Protein AF-A0A842ZZ55-F1 (afdb_monomer_lite)

Structure (mmCIF, N/CA/C/O backbone):
data_AF-A0A842ZZ55-F1
#
_entry.id   AF-A0A842ZZ55-F1
#
loop_
_atom_site.group_PDB
_atom_site.id
_atom_site.type_symbol
_atom_site.label_atom_id
_atom_site.label_alt_id
_atom_site.label_comp_id
_atom_site.label_asym_id
_atom_site.label_entity_id
_atom_site.label_seq_id
_atom_site.pdbx_PDB_ins_code
_atom_site.Cartn_x
_atom_site.Cartn_y
_atom_site.Cartn_z
_atom_site.occupancy
_atom_site.B_iso_or_equiv
_atom_site.auth_seq_id
_atom_site.auth_comp_id
_atom_site.auth_asym_id
_atom_site.auth_atom_id
_atom_site.pdbx_PDB_model_num
ATOM 1 N N . MET A 1 1 ? 34.825 -24.318 -45.855 1.00 43.03 1 MET A N 1
ATOM 2 C CA . MET A 1 1 ? 35.518 -23.842 -44.636 1.00 43.03 1 MET A CA 1
ATOM 3 C C . MET A 1 1 ? 35.097 -22.387 -44.408 1.00 43.03 1 MET A C 1
ATOM 5 O O . MET A 1 1 ? 35.710 -21.495 -44.970 1.00 43.03 1 MET A O 1
ATOM 9 N N . TYR A 1 2 ? 33.996 -22.137 -43.690 1.00 41.69 2 TYR A N 1
ATOM 10 C CA . TYR A 1 2 ? 33.456 -20.780 -43.508 1.00 41.69 2 TYR A CA 1
ATOM 11 C C . TYR A 1 2 ? 33.724 -20.290 -42.079 1.00 41.69 2 TYR A C 1
ATOM 13 O O . TYR A 1 2 ? 33.124 -20.772 -41.124 1.00 41.69 2 TYR A O 1
ATOM 21 N N . LYS A 1 3 ? 34.663 -19.345 -41.942 1.00 57.28 3 LYS A N 1
ATOM 22 C CA . LYS A 1 3 ? 34.957 -18.578 -40.720 1.00 57.28 3 LYS A CA 1
ATOM 23 C C . LYS A 1 3 ? 34.499 -17.130 -40.932 1.00 57.28 3 LYS A C 1
ATOM 25 O O . LYS A 1 3 ? 35.333 -16.251 -41.097 1.00 57.28 3 LYS A O 1
ATOM 30 N N . ILE A 1 4 ? 33.194 -16.874 -40.993 1.00 59.31 4 ILE A N 1
ATOM 31 C CA . ILE A 1 4 ? 32.670 -15.504 -41.143 1.00 59.31 4 ILE A CA 1
ATOM 32 C C . ILE A 1 4 ? 31.459 -15.340 -40.224 1.00 59.31 4 ILE A C 1
ATOM 34 O O . ILE A 1 4 ? 30.325 -15.399 -40.673 1.00 59.31 4 ILE A O 1
ATOM 38 N N . ALA A 1 5 ? 31.716 -15.227 -38.918 1.00 56.53 5 ALA A N 1
ATOM 39 C CA . ALA A 1 5 ? 30.775 -14.686 -37.926 1.00 56.53 5 ALA A CA 1
ATOM 40 C C . ALA A 1 5 ? 31.458 -14.519 -36.549 1.00 56.53 5 ALA A C 1
ATOM 42 O O . ALA A 1 5 ? 30.938 -14.986 -35.540 1.00 56.53 5 ALA A O 1
ATOM 43 N N . LYS A 1 6 ? 32.660 -13.923 -36.483 1.00 57.25 6 LYS A N 1
ATOM 44 C CA . LYS A 1 6 ? 33.330 -13.635 -35.193 1.00 57.25 6 LYS A CA 1
ATOM 45 C C . LYS A 1 6 ? 33.232 -12.176 -34.730 1.00 57.25 6 LYS A C 1
ATOM 47 O O . LYS A 1 6 ? 33.533 -11.923 -33.572 1.00 57.25 6 LYS A O 1
ATOM 52 N N . ASP A 1 7 ? 32.719 -11.271 -35.566 1.00 57.97 7 ASP A N 1
ATOM 53 C CA . ASP A 1 7 ? 32.738 -9.822 -35.293 1.00 57.97 7 ASP A CA 1
ATOM 54 C C . ASP A 1 7 ? 31.351 -9.184 -35.148 1.00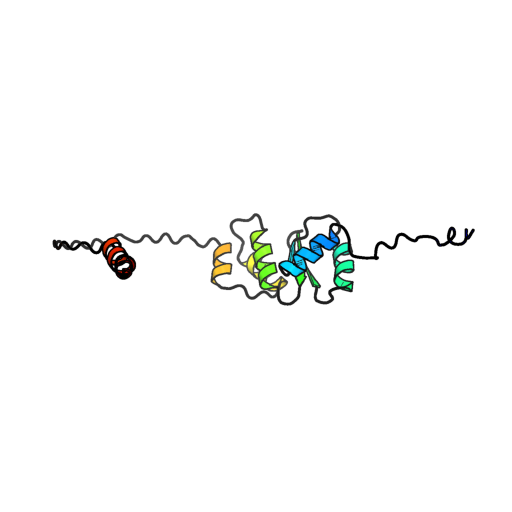 57.97 7 ASP A C 1
ATOM 56 O O . ASP A 1 7 ? 31.187 -7.976 -35.308 1.00 57.97 7 ASP A O 1
ATOM 60 N N . LEU A 1 8 ? 30.323 -9.969 -34.820 1.00 62.00 8 LEU A N 1
ATOM 61 C CA . LEU A 1 8 ? 29.101 -9.369 -34.294 1.00 62.00 8 LEU A CA 1
ATOM 62 C C . LEU A 1 8 ? 29.332 -9.138 -32.800 1.00 62.00 8 LEU A C 1
ATOM 64 O O . LEU A 1 8 ? 29.471 -10.127 -32.075 1.00 62.00 8 LEU A O 1
ATOM 68 N N . PRO A 1 9 ? 29.375 -7.885 -32.302 1.00 62.03 9 PRO A N 1
ATOM 69 C CA . PRO A 1 9 ? 29.354 -7.657 -30.871 1.00 62.03 9 PRO A CA 1
ATOM 70 C C . PRO A 1 9 ? 28.049 -8.261 -30.368 1.00 62.03 9 PRO A C 1
ATOM 72 O O . PRO A 1 9 ? 26.967 -7.709 -30.587 1.00 62.03 9 PRO A O 1
ATOM 75 N N . SER A 1 10 ? 28.143 -9.414 -29.707 1.00 53.81 10 SER A N 1
ATOM 76 C CA . SER A 1 10 ? 27.061 -9.949 -28.904 1.00 53.81 10 SER A CA 1
ATOM 77 C C . SER A 1 10 ? 26.883 -8.974 -27.747 1.00 53.81 10 SER A C 1
ATOM 79 O O . SER A 1 10 ? 27.391 -9.181 -26.645 1.00 53.81 10 SER A O 1
ATOM 81 N N . LYS A 1 11 ? 26.194 -7.854 -28.001 1.00 61.78 11 LYS A N 1
ATOM 82 C CA . LYS A 1 11 ? 25.555 -7.093 -26.936 1.00 61.78 11 LYS A CA 1
ATOM 83 C C . LYS A 1 11 ? 24.799 -8.153 -26.149 1.00 61.78 11 LYS A C 1
ATOM 85 O O . LYS A 1 11 ? 24.048 -8.891 -26.791 1.00 61.78 11 LYS A O 1
ATOM 90 N N . PRO A 1 12 ? 25.020 -8.307 -24.836 1.00 55.16 12 PRO A N 1
ATOM 91 C CA . PRO A 1 12 ? 24.237 -9.246 -24.063 1.00 55.16 12 PRO A CA 1
ATOM 92 C C . PRO A 1 12 ? 22.782 -8.843 -24.270 1.00 55.16 12 PRO A C 1
ATOM 94 O O . PRO A 1 12 ? 22.308 -7.861 -23.707 1.00 55.16 12 PRO A O 1
ATOM 97 N N . CYS A 1 13 ? 22.079 -9.581 -25.124 1.00 51.84 13 CYS A N 1
ATOM 98 C CA . CYS A 1 13 ? 20.658 -9.450 -25.379 1.00 51.84 13 CYS A CA 1
ATOM 99 C C . CYS A 1 13 ? 19.912 -10.077 -24.200 1.00 51.84 13 CYS A C 1
ATOM 101 O O . CYS A 1 13 ? 18.964 -10.841 -24.342 1.00 51.84 13 CYS A O 1
ATOM 103 N N . GLY A 1 14 ? 20.330 -9.720 -22.985 1.00 55.16 14 GLY A N 1
ATOM 104 C CA . GLY A 1 14 ? 19.381 -9.622 -21.914 1.00 55.16 14 GLY A CA 1
ATOM 105 C C . GLY A 1 14 ? 18.430 -8.530 -22.352 1.00 55.16 14 GLY A C 1
ATOM 106 O O . GLY A 1 14 ? 18.832 -7.371 -22.416 1.00 55.16 14 GLY A O 1
ATOM 107 N N . TRP A 1 15 ? 17.199 -8.904 -22.699 1.00 50.59 15 TRP A N 1
ATOM 108 C CA . TRP A 1 15 ? 16.106 -7.951 -22.840 1.00 50.59 15 TRP A CA 1
ATOM 109 C C . TRP A 1 15 ? 16.267 -6.866 -21.767 1.00 50.59 15 TRP A C 1
ATOM 111 O O . TRP A 1 15 ? 16.551 -7.244 -20.617 1.00 50.59 15 TRP A O 1
ATOM 121 N N . PRO A 1 16 ? 16.123 -5.566 -22.095 1.00 58.16 16 PRO A N 1
ATOM 122 C CA . PRO A 1 16 ? 16.095 -4.472 -21.121 1.00 58.16 16 PRO A CA 1
ATOM 123 C C . PRO A 1 16 ? 14.813 -4.565 -20.276 1.00 58.16 16 PRO A C 1
ATOM 125 O O . PRO A 1 16 ? 14.002 -3.651 -20.198 1.00 58.16 16 PRO A O 1
ATOM 128 N N . GLY A 1 17 ? 14.592 -5.739 -19.699 1.00 64.69 17 GLY A N 1
ATOM 129 C CA . GLY A 1 17 ? 13.476 -6.114 -18.877 1.00 64.69 17 GLY A CA 1
ATOM 130 C C . GLY A 1 17 ? 13.767 -5.716 -17.448 1.00 64.69 17 GLY A C 1
ATOM 131 O O . GLY A 1 17 ? 14.911 -5.687 -16.984 1.00 64.69 17 GLY A O 1
ATOM 132 N N . ILE A 1 18 ? 12.692 -5.406 -16.749 1.00 74.19 18 ILE A N 1
ATOM 133 C CA . ILE A 1 18 ? 12.696 -5.140 -15.322 1.00 74.19 18 ILE A CA 1
ATOM 134 C C . ILE A 1 18 ? 13.276 -6.380 -14.622 1.00 74.19 18 ILE A C 1
ATOM 136 O O . ILE A 1 18 ? 12.753 -7.481 -14.769 1.00 74.19 18 ILE A O 1
ATOM 140 N N . ARG A 1 19 ? 14.386 -6.220 -13.893 1.00 79.94 19 ARG A N 1
ATOM 141 C CA . ARG A 1 19 ? 15.081 -7.312 -13.186 1.00 79.94 19 ARG A CA 1
ATOM 142 C C . ARG A 1 19 ? 15.253 -7.000 -11.702 1.00 79.94 19 ARG A C 1
ATOM 144 O O . ARG A 1 19 ? 15.171 -5.846 -11.275 1.00 79.94 19 ARG A O 1
ATOM 151 N N . GLY A 1 20 ? 15.525 -8.048 -10.926 1.00 85.88 20 GLY A N 1
ATOM 152 C CA . GLY A 1 20 ? 15.807 -7.964 -9.494 1.00 85.88 20 GLY A CA 1
ATOM 153 C C . GLY A 1 20 ? 14.618 -7.438 -8.693 1.00 85.88 20 GLY A C 1
ATOM 154 O O . GLY A 1 20 ? 13.465 -7.718 -9.007 1.00 85.88 20 GLY A O 1
ATOM 155 N N . ARG A 1 21 ? 14.886 -6.613 -7.679 1.00 85.50 21 ARG A N 1
ATOM 156 C CA . ARG A 1 21 ? 13.846 -6.133 -6.753 1.00 85.50 21 ARG A CA 1
ATOM 157 C C . ARG A 1 21 ? 12.739 -5.311 -7.409 1.00 85.50 21 ARG A C 1
ATOM 159 O O . ARG A 1 21 ? 11.636 -5.254 -6.881 1.00 85.50 21 ARG A O 1
ATOM 166 N N . THR A 1 22 ? 13.002 -4.639 -8.530 1.00 87.06 22 THR A N 1
ATOM 167 C CA . THR A 1 22 ? 11.938 -3.908 -9.240 1.00 87.06 22 THR A CA 1
ATOM 168 C C . THR A 1 22 ? 10.919 -4.880 -9.836 1.00 87.06 22 THR A C 1
ATOM 170 O O . THR A 1 22 ? 9.731 -4.572 -9.843 1.00 87.06 22 THR A O 1
ATOM 173 N N . LEU A 1 23 ? 11.363 -6.068 -10.264 1.00 88.50 23 LEU A N 1
ATOM 174 C CA . LEU A 1 23 ? 10.479 -7.132 -10.738 1.00 88.50 23 LEU A CA 1
ATOM 175 C C . LEU A 1 23 ? 9.650 -7.709 -9.587 1.00 88.50 23 LEU A C 1
ATOM 177 O O . LEU A 1 23 ? 8.455 -7.900 -9.748 1.00 88.50 23 LEU A O 1
ATOM 181 N N . GLU A 1 24 ? 10.253 -7.911 -8.414 1.00 90.25 24 GLU A N 1
ATOM 182 C CA . GLU A 1 24 ? 9.532 -8.368 -7.215 1.00 90.25 24 GLU A CA 1
ATOM 183 C C . GLU A 1 24 ? 8.441 -7.374 -6.797 1.00 90.25 24 GLU A C 1
ATOM 185 O O . GLU A 1 24 ? 7.313 -7.770 -6.507 1.00 90.25 24 GLU A O 1
ATOM 190 N N . ILE A 1 25 ? 8.754 -6.072 -6.806 1.00 91.88 25 ILE A N 1
ATOM 191 C CA . ILE A 1 25 ? 7.773 -5.012 -6.531 1.00 91.88 25 ILE A CA 1
ATOM 192 C C . ILE A 1 25 ? 6.641 -5.073 -7.545 1.00 91.88 25 ILE A C 1
ATOM 194 O O . ILE A 1 25 ? 5.475 -4.998 -7.169 1.00 91.88 25 ILE A O 1
ATOM 198 N N . LEU A 1 26 ? 6.988 -5.208 -8.823 1.00 91.00 26 LEU A N 1
ATOM 199 C CA . LEU A 1 26 ? 6.003 -5.295 -9.884 1.00 91.00 26 LEU A CA 1
ATOM 200 C C . LEU A 1 26 ? 5.100 -6.520 -9.704 1.00 91.00 26 LEU A C 1
ATOM 202 O O . LEU A 1 26 ? 3.884 -6.397 -9.781 1.00 91.00 26 LEU A O 1
ATOM 206 N N . GLN A 1 27 ? 5.678 -7.680 -9.401 1.00 92.00 27 GLN A N 1
ATOM 207 C CA . GLN A 1 27 ? 4.927 -8.901 -9.145 1.00 92.00 27 GLN A CA 1
ATOM 208 C C . GLN A 1 27 ? 3.969 -8.728 -7.963 1.00 92.00 27 GLN A C 1
ATOM 210 O O . GLN A 1 27 ? 2.809 -9.121 -8.059 1.00 92.00 27 GLN A O 1
ATOM 215 N N . GLN A 1 28 ? 4.409 -8.098 -6.870 1.00 93.50 28 GLN A N 1
ATOM 216 C CA . GLN A 1 28 ? 3.535 -7.814 -5.730 1.00 93.50 28 GLN A CA 1
ATOM 217 C C . GLN A 1 28 ? 2.423 -6.822 -6.081 1.00 93.50 28 GLN A C 1
ATOM 219 O O . GLN A 1 28 ? 1.279 -7.065 -5.705 1.00 93.50 28 GLN A O 1
ATOM 224 N N . LEU A 1 29 ? 2.724 -5.766 -6.845 1.00 94.00 29 LEU A N 1
ATOM 225 C CA . LEU A 1 29 ? 1.724 -4.805 -7.316 1.00 94.00 29 LEU A CA 1
ATOM 226 C C . LEU A 1 29 ? 0.661 -5.468 -8.192 1.00 94.00 29 LEU A C 1
ATOM 228 O O . LEU A 1 29 ? -0.517 -5.215 -7.993 1.00 94.00 29 LEU A O 1
ATOM 232 N N . VAL A 1 30 ? 1.055 -6.347 -9.114 1.00 92.69 30 VAL A N 1
ATOM 233 C CA . VAL A 1 30 ? 0.107 -7.071 -9.977 1.00 92.69 30 VAL A CA 1
ATOM 234 C C . VAL A 1 30 ? -0.707 -8.096 -9.182 1.00 92.69 30 VAL A C 1
ATOM 236 O O . VAL A 1 30 ? -1.878 -8.305 -9.468 1.00 92.69 30 VAL A O 1
ATOM 239 N N . THR A 1 31 ? -0.104 -8.731 -8.174 1.00 94.75 31 THR A N 1
ATOM 240 C CA . THR A 1 31 ? -0.767 -9.796 -7.402 1.00 94.75 31 THR A CA 1
ATOM 241 C C . THR A 1 31 ? -1.723 -9.246 -6.344 1.00 94.75 31 THR A C 1
ATOM 243 O O . THR A 1 31 ? -2.752 -9.854 -6.074 1.00 94.75 31 THR A O 1
ATOM 246 N N . ARG A 1 32 ? -1.360 -8.140 -5.684 1.00 95.44 32 ARG A N 1
ATOM 247 C CA . ARG A 1 32 ? -2.078 -7.603 -4.514 1.00 95.44 32 ARG A CA 1
ATOM 248 C C . ARG A 1 32 ? -2.663 -6.212 -4.732 1.00 95.44 32 ARG A C 1
ATOM 250 O O . ARG A 1 32 ? -3.361 -5.727 -3.857 1.00 95.44 32 ARG A O 1
ATOM 257 N N . GLY A 1 33 ? -2.297 -5.529 -5.813 1.00 94.94 33 GLY A N 1
ATOM 258 C CA . GLY A 1 33 ? -2.681 -4.140 -6.065 1.00 94.94 33 GLY A CA 1
ATOM 259 C C . GLY A 1 33 ? -1.826 -3.091 -5.345 1.00 94.94 33 GLY A C 1
ATOM 260 O O . GLY A 1 33 ? -1.862 -1.920 -5.716 1.00 94.94 33 GLY A O 1
ATOM 261 N N . TYR A 1 34 ? -1.008 -3.477 -4.356 1.00 96.06 34 TYR A N 1
ATOM 262 C CA . TYR A 1 34 ? -0.198 -2.545 -3.563 1.00 96.06 34 TYR A CA 1
ATOM 263 C C . TYR A 1 34 ? 1.176 -3.109 -3.157 1.00 96.06 34 TYR A C 1
ATOM 265 O O . TYR A 1 34 ? 1.416 -4.316 -3.137 1.00 96.06 34 TYR A O 1
ATOM 273 N N . TYR A 1 35 ? 2.092 -2.209 -2.791 1.00 95.44 35 TYR A N 1
ATOM 274 C CA . TYR A 1 35 ? 3.423 -2.514 -2.273 1.00 95.44 35 TYR A CA 1
ATOM 275 C C . TYR A 1 35 ? 3.855 -1.505 -1.202 1.00 95.44 35 TYR A C 1
ATOM 277 O O . TYR A 1 35 ? 3.909 -0.297 -1.449 1.00 95.44 35 TYR A O 1
ATOM 285 N N . ILE A 1 36 ? 4.226 -1.998 -0.017 1.00 94.38 36 ILE A N 1
ATOM 286 C CA . ILE A 1 36 ? 4.767 -1.172 1.070 1.00 94.38 36 ILE A CA 1
ATOM 287 C C . ILE A 1 36 ? 6.294 -1.138 0.948 1.00 94.38 36 ILE A C 1
ATOM 289 O O . ILE A 1 36 ? 6.981 -2.138 1.150 1.00 94.38 36 ILE A O 1
ATOM 293 N N . CYS A 1 37 ? 6.842 0.033 0.634 1.00 91.19 37 CYS A N 1
ATOM 294 C CA . CYS A 1 37 ? 8.272 0.215 0.428 1.00 91.19 37 CYS A CA 1
ATOM 295 C C . CYS A 1 37 ? 9.037 0.155 1.758 1.00 91.19 37 CYS A C 1
ATOM 297 O O . CYS A 1 37 ? 8.883 1.031 2.609 1.00 91.19 37 CYS A O 1
ATOM 299 N N . SER A 1 38 ? 9.922 -0.836 1.886 1.00 83.69 38 SER A N 1
ATOM 300 C CA . SER A 1 38 ? 10.834 -0.994 3.032 1.00 83.69 38 SER A CA 1
ATOM 301 C C . SER A 1 38 ? 12.292 -0.607 2.729 1.00 83.69 38 SER A C 1
ATOM 303 O O . SER A 1 38 ? 13.161 -0.792 3.576 1.00 83.69 38 SER A O 1
ATOM 305 N N . HIS A 1 39 ? 12.594 -0.124 1.521 1.00 73.56 39 HIS A N 1
ATOM 306 C CA . HIS A 1 39 ? 13.968 0.012 1.027 1.00 73.56 39 HIS A CA 1
ATOM 307 C C . HIS A 1 39 ? 14.402 1.454 0.768 1.00 73.56 39 HIS A C 1
ATOM 309 O O . HIS A 1 39 ? 13.579 2.348 0.562 1.00 73.56 39 HIS A O 1
ATOM 315 N N . GLU A 1 40 ? 15.720 1.625 0.701 1.00 69.31 40 GLU A N 1
ATOM 316 C CA . GLU A 1 40 ? 16.395 2.839 0.257 1.00 69.31 40 GLU A CA 1
ATOM 317 C C . GLU A 1 40 ? 16.079 3.096 -1.233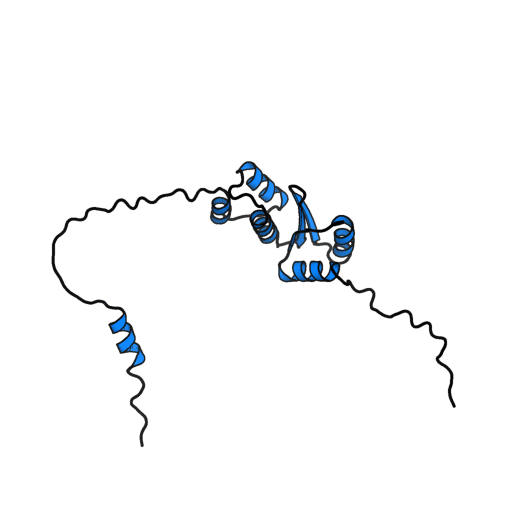 1.00 69.31 40 GLU A C 1
ATOM 319 O O . GLU A 1 40 ? 16.083 2.183 -2.061 1.00 69.31 40 GLU A O 1
ATOM 324 N N . ASP A 1 41 ? 15.731 4.343 -1.558 1.00 83.94 41 ASP A N 1
ATOM 325 C CA . ASP A 1 41 ? 15.332 4.858 -2.882 1.00 83.94 41 ASP A CA 1
ATOM 326 C C . ASP A 1 41 ? 13.954 4.459 -3.472 1.00 83.94 41 ASP A C 1
ATOM 328 O O . ASP A 1 41 ? 13.850 4.082 -4.648 1.00 83.94 41 ASP A O 1
ATOM 332 N N . PRO A 1 42 ? 12.833 4.695 -2.758 1.00 87.62 42 PRO A N 1
ATOM 333 C CA . PRO A 1 42 ? 11.488 4.506 -3.315 1.00 87.62 42 PRO A CA 1
ATOM 334 C C . PRO A 1 42 ? 11.207 5.415 -4.526 1.00 87.62 42 PRO A C 1
ATOM 336 O O . PRO A 1 42 ? 10.444 5.056 -5.420 1.00 87.62 42 PRO A O 1
ATOM 339 N N . LYS A 1 43 ? 11.835 6.599 -4.596 1.00 89.31 43 LYS A N 1
ATOM 340 C CA . LYS A 1 43 ? 11.593 7.572 -5.674 1.00 89.31 43 LYS A CA 1
ATOM 341 C C . LYS A 1 43 ? 12.033 7.048 -7.042 1.00 89.31 43 LYS A C 1
ATOM 343 O O . LYS A 1 43 ? 11.250 7.117 -7.984 1.00 89.31 43 LYS A O 1
ATOM 348 N N . LYS A 1 44 ? 13.261 6.524 -7.149 1.00 89.06 44 LYS A N 1
ATOM 349 C CA . LYS A 1 44 ? 13.822 6.040 -8.424 1.00 89.06 44 LYS A CA 1
ATOM 350 C C . LYS A 1 44 ? 12.992 4.881 -8.978 1.00 89.06 44 LYS A C 1
ATOM 352 O O . LYS A 1 44 ? 12.629 4.895 -10.150 1.00 89.06 44 LYS A O 1
ATOM 357 N N . ARG A 1 45 ? 12.629 3.927 -8.113 1.00 87.44 45 ARG A N 1
ATOM 358 C CA . ARG A 1 45 ? 11.802 2.770 -8.492 1.00 87.44 45 ARG A CA 1
ATOM 359 C C . ARG A 1 45 ? 10.400 3.179 -8.911 1.00 87.44 45 ARG A C 1
ATOM 361 O O . ARG A 1 45 ? 9.915 2.699 -9.927 1.00 87.44 45 ARG A O 1
ATOM 368 N N . PHE A 1 46 ? 9.788 4.112 -8.185 1.00 91.31 46 PHE A N 1
ATOM 369 C CA . PHE A 1 46 ? 8.488 4.647 -8.568 1.00 91.31 46 PHE A CA 1
ATOM 370 C C . PHE A 1 46 ? 8.514 5.248 -9.976 1.00 91.31 46 PHE A C 1
ATOM 372 O O . PHE A 1 46 ? 7.661 4.908 -10.780 1.00 91.31 46 PHE A O 1
ATOM 379 N N . PHE A 1 47 ? 9.508 6.076 -10.316 1.00 90.44 47 PHE A N 1
ATOM 380 C CA . PHE A 1 47 ? 9.599 6.650 -11.664 1.00 90.44 47 PHE A CA 1
ATOM 381 C C . PHE A 1 47 ? 9.803 5.594 -12.754 1.00 90.44 47 PHE A C 1
ATOM 383 O O . PHE A 1 47 ? 9.241 5.731 -13.836 1.00 90.44 47 PHE A O 1
ATOM 390 N N . GLN A 1 48 ? 10.574 4.538 -12.484 1.00 88.81 48 GLN A N 1
ATOM 391 C CA . GLN A 1 48 ? 10.720 3.421 -13.422 1.00 88.81 48 GLN A CA 1
ATOM 392 C C . GLN A 1 48 ? 9.391 2.691 -13.639 1.00 88.81 48 GLN A C 1
ATOM 394 O O . GLN A 1 48 ? 9.004 2.456 -14.780 1.00 88.81 48 GLN A O 1
ATOM 399 N N . LEU A 1 49 ? 8.669 2.385 -12.558 1.00 89.62 49 LEU A N 1
ATOM 400 C CA . LEU A 1 49 ? 7.383 1.693 -12.629 1.00 89.62 49 LEU A CA 1
ATOM 401 C C . LEU A 1 49 ? 6.294 2.572 -13.255 1.00 89.62 49 LEU A C 1
ATOM 403 O O . LEU A 1 49 ? 5.536 2.089 -14.087 1.00 89.62 49 LEU A O 1
ATOM 407 N N . LYS A 1 50 ? 6.268 3.874 -12.950 1.00 92.44 50 LYS A N 1
ATOM 408 C CA . LYS A 1 50 ? 5.295 4.841 -13.481 1.00 92.44 50 LYS A CA 1
ATOM 409 C C . LYS A 1 50 ? 5.363 4.981 -15.003 1.00 92.44 50 LYS A C 1
ATOM 411 O O . LYS A 1 50 ? 4.340 5.238 -15.623 1.00 92.44 50 LYS A O 1
ATOM 416 N N . LYS A 1 51 ? 6.541 4.773 -15.613 1.00 89.31 51 LYS A N 1
ATOM 417 C CA . LYS A 1 51 ? 6.686 4.730 -17.081 1.00 89.31 51 LYS A CA 1
ATOM 418 C C . LYS A 1 51 ? 5.896 3.585 -17.716 1.00 89.31 51 LYS A C 1
ATOM 420 O O . LYS A 1 51 ? 5.431 3.735 -18.835 1.00 89.31 51 LYS A O 1
ATOM 425 N N . SER A 1 52 ? 5.789 2.453 -17.017 1.00 86.69 52 SER A N 1
ATOM 426 C CA . SER A 1 52 ? 5.071 1.267 -17.503 1.00 86.69 52 SER A CA 1
ATOM 427 C C . SER A 1 52 ? 3.614 1.243 -17.028 1.00 86.69 52 SER A C 1
ATOM 429 O O . SER A 1 52 ? 2.746 0.760 -17.741 1.00 86.69 52 SER A O 1
ATOM 431 N N . PHE A 1 53 ? 3.344 1.793 -15.841 1.00 89.56 53 PHE A N 1
ATOM 432 C CA . PHE A 1 53 ? 2.036 1.800 -15.187 1.00 89.56 53 PHE A CA 1
ATOM 433 C C . PHE A 1 53 ? 1.654 3.234 -14.802 1.00 89.56 53 PHE A C 1
ATOM 435 O O . PHE A 1 53 ? 1.932 3.673 -13.681 1.00 89.56 53 PHE A O 1
ATOM 442 N N . PRO A 1 54 ? 1.024 3.998 -15.712 1.00 90.44 54 PRO A N 1
ATOM 443 C CA . PRO A 1 54 ? 0.601 5.366 -15.427 1.00 90.44 54 PRO A CA 1
ATOM 444 C C . PRO A 1 54 ? -0.490 5.435 -14.349 1.00 90.44 54 PRO A C 1
ATOM 446 O O . PRO A 1 54 ? -0.629 6.475 -13.717 1.00 90.44 54 PRO A O 1
ATOM 449 N N . THR A 1 55 ? -1.179 4.333 -14.056 1.00 94.69 55 THR A N 1
ATOM 450 C CA . THR A 1 55 ? -2.164 4.196 -12.967 1.00 94.69 55 THR A CA 1
ATOM 451 C C . THR A 1 55 ? -1.528 3.958 -11.593 1.00 94.69 55 THR A C 1
ATOM 453 O O . THR A 1 55 ? -2.225 3.798 -10.598 1.00 94.69 55 THR A O 1
ATOM 456 N N . LEU A 1 56 ? -0.191 3.927 -11.502 1.00 95.56 56 LEU A N 1
ATOM 457 C CA . LEU A 1 56 ? 0.506 3.730 -10.234 1.00 95.56 56 LEU A CA 1
ATOM 458 C C . LEU A 1 56 ? 0.532 5.020 -9.407 1.00 95.56 56 LEU A C 1
ATOM 460 O O . LEU A 1 56 ? 1.130 6.027 -9.809 1.00 95.56 56 LEU A O 1
ATOM 464 N N . TYR A 1 57 ? -0.029 4.974 -8.210 1.00 95.44 57 TYR A N 1
ATOM 465 C CA . TYR A 1 57 ? 0.007 6.055 -7.237 1.00 95.44 57 TYR A CA 1
ATOM 466 C C . TYR A 1 57 ? 1.100 5.833 -6.197 1.00 95.44 57 TYR A C 1
ATOM 468 O O . TYR A 1 57 ? 1.570 4.719 -5.957 1.00 95.44 57 TYR A O 1
ATOM 476 N N . ARG A 1 58 ? 1.544 6.935 -5.587 1.00 94.88 58 ARG A N 1
ATOM 477 C CA . ARG A 1 58 ? 2.511 6.919 -4.490 1.00 94.88 58 ARG A CA 1
ATOM 478 C C . ARG A 1 58 ? 2.028 7.800 -3.361 1.00 94.88 58 ARG A C 1
ATOM 480 O O . ARG A 1 58 ? 1.900 9.009 -3.531 1.00 94.88 58 ARG A O 1
ATOM 487 N N . VAL A 1 59 ? 1.948 7.207 -2.182 1.00 94.62 59 VAL A N 1
ATOM 488 C CA . VAL A 1 59 ? 1.604 7.886 -0.938 1.00 94.62 59 VAL A CA 1
ATOM 489 C C . VAL A 1 59 ? 2.746 7.733 0.063 1.00 94.62 59 VAL A C 1
ATOM 491 O O . VAL A 1 59 ? 3.400 6.692 0.130 1.00 94.62 59 VAL A O 1
ATOM 494 N N . LYS A 1 60 ? 3.020 8.786 0.840 1.00 93.12 60 LYS A N 1
ATOM 495 C CA . LYS A 1 60 ? 4.026 8.771 1.910 1.00 93.12 60 LYS A CA 1
ATOM 496 C C . LYS A 1 60 ? 3.374 9.169 3.229 1.00 93.12 60 LYS A C 1
ATOM 498 O O . LYS A 1 60 ? 2.953 10.310 3.375 1.00 93.12 60 LYS A O 1
ATOM 503 N N . ILE A 1 61 ? 3.359 8.255 4.197 1.00 91.31 61 ILE A N 1
ATOM 504 C CA . ILE A 1 61 ? 2.778 8.466 5.530 1.00 91.31 61 ILE A CA 1
ATOM 505 C C . ILE A 1 61 ? 3.763 7.948 6.580 1.00 91.31 61 ILE A C 1
ATOM 507 O O . ILE A 1 61 ? 4.265 6.832 6.470 1.00 91.31 61 ILE A O 1
ATOM 511 N N . ASN A 1 62 ? 4.057 8.752 7.608 1.00 82.06 62 ASN A N 1
ATOM 512 C CA . ASN A 1 62 ? 4.871 8.356 8.769 1.00 82.06 62 ASN A CA 1
ATOM 513 C C . ASN A 1 62 ? 6.173 7.616 8.398 1.00 82.06 62 ASN A C 1
ATOM 515 O O . ASN A 1 62 ? 6.477 6.550 8.927 1.00 82.06 62 ASN A O 1
ATOM 519 N N . ARG A 1 63 ? 6.938 8.194 7.459 1.00 87.31 63 ARG A N 1
ATOM 520 C CA . ARG A 1 63 ? 8.205 7.671 6.889 1.00 87.31 63 ARG A CA 1
ATOM 521 C C . ARG A 1 63 ? 8.086 6.425 6.007 1.00 87.31 63 ARG A C 1
ATOM 523 O O . ARG A 1 63 ? 9.051 6.106 5.319 1.00 87.31 63 ARG A O 1
ATOM 530 N N . LYS A 1 64 ? 6.929 5.774 5.945 1.00 91.19 64 LYS A N 1
ATOM 531 C CA . LYS A 1 64 ? 6.670 4.680 5.010 1.00 91.19 64 LYS A CA 1
ATOM 532 C C . LYS A 1 64 ? 6.149 5.237 3.690 1.00 91.19 64 LYS A C 1
ATOM 534 O O . LYS A 1 64 ? 5.441 6.244 3.656 1.00 91.19 64 LYS A O 1
ATOM 539 N N . THR A 1 65 ? 6.540 4.597 2.597 1.00 94.38 65 THR A N 1
ATOM 540 C CA . THR A 1 65 ? 6.028 4.913 1.260 1.00 94.38 65 THR A CA 1
ATOM 541 C C . THR A 1 65 ? 5.249 3.711 0.766 1.00 94.38 65 THR A C 1
ATOM 543 O O . THR A 1 65 ? 5.715 2.587 0.923 1.00 94.38 65 THR A O 1
ATOM 546 N N . ILE A 1 66 ? 4.083 3.939 0.182 1.00 95.31 66 ILE A N 1
ATOM 547 C CA . ILE A 1 66 ? 3.264 2.894 -0.422 1.00 95.31 66 ILE A CA 1
ATOM 548 C C . ILE A 1 66 ? 3.057 3.234 -1.882 1.00 95.31 66 ILE A C 1
ATOM 550 O O . ILE A 1 66 ? 2.826 4.395 -2.232 1.00 95.31 66 ILE A O 1
ATOM 554 N N . PHE A 1 67 ? 3.160 2.208 -2.714 1.00 95.75 67 PHE A N 1
ATOM 555 C CA . PHE A 1 67 ? 2.712 2.238 -4.093 1.00 95.75 67 PHE A CA 1
ATOM 556 C C . PHE A 1 67 ? 1.443 1.409 -4.204 1.00 95.75 67 PHE A C 1
ATOM 558 O O . PHE A 1 67 ? 1.370 0.340 -3.604 1.00 95.75 67 PHE A O 1
ATOM 565 N N . TYR A 1 68 ? 0.466 1.888 -4.954 1.00 96.69 68 TYR A N 1
ATOM 566 C CA . TYR A 1 68 ? -0.754 1.139 -5.235 1.00 96.69 68 TYR A CA 1
ATOM 567 C C . TYR A 1 68 ? -1.259 1.478 -6.631 1.00 96.69 68 TYR A C 1
ATOM 569 O O . TYR A 1 68 ? -0.911 2.525 -7.184 1.00 96.69 68 TYR A O 1
ATOM 577 N N . LEU A 1 69 ? -2.007 0.555 -7.218 1.00 96.00 69 LEU A N 1
ATOM 578 C CA . LEU A 1 69 ? -2.689 0.746 -8.490 1.00 96.00 69 LEU A CA 1
ATOM 579 C C . LEU A 1 69 ? -4.074 1.350 -8.248 1.00 96.00 69 LEU A C 1
ATOM 581 O O . LEU A 1 69 ? -4.675 1.128 -7.200 1.00 96.00 69 LEU A O 1
ATOM 585 N N . GLU A 1 70 ? -4.559 2.109 -9.224 1.00 95.06 70 GLU A N 1
ATOM 586 C CA . GLU A 1 70 ? -5.941 2.599 -9.257 1.00 95.06 70 GLU A CA 1
ATOM 587 C C . GLU A 1 70 ? -6.944 1.453 -9.042 1.00 95.06 70 GLU A C 1
ATOM 589 O O . GLU A 1 70 ? -6.800 0.386 -9.646 1.00 95.06 70 GLU A O 1
ATOM 594 N N . GLY A 1 71 ? -7.932 1.660 -8.169 1.00 94.81 71 GLY A N 1
ATOM 595 C CA . GLY A 1 71 ? -8.929 0.654 -7.787 1.00 94.81 71 GLY A CA 1
ATOM 596 C C . GLY A 1 71 ? -8.524 -0.246 -6.613 1.00 94.81 71 GLY A C 1
ATOM 597 O O . GLY A 1 71 ? -9.327 -1.069 -6.180 1.00 94.81 71 GLY A O 1
ATOM 598 N N . HIS A 1 72 ? -7.300 -0.103 -6.091 1.00 95.88 72 HIS A N 1
ATOM 599 C CA . HIS A 1 72 ? -6.804 -0.825 -4.910 1.00 95.88 72 HIS A CA 1
ATOM 600 C C . HIS A 1 72 ? -6.522 0.105 -3.719 1.00 95.88 72 HIS A C 1
ATOM 602 O O . HIS A 1 72 ? -5.635 -0.153 -2.898 1.00 95.88 72 HIS A O 1
ATOM 608 N N . GLU A 1 73 ? -7.261 1.209 -3.616 1.00 95.31 73 GLU A N 1
ATOM 609 C CA . GLU A 1 73 ? -7.131 2.198 -2.544 1.00 95.31 73 GLU A CA 1
ATOM 610 C C . GLU A 1 73 ? -7.432 1.581 -1.171 1.00 95.31 73 GLU A C 1
ATOM 612 O O . GLU A 1 73 ? -6.664 1.759 -0.220 1.00 95.31 73 GLU A O 1
ATOM 617 N N . ASP A 1 74 ? -8.520 0.813 -1.086 1.00 94.56 74 ASP A N 1
ATOM 618 C CA . ASP A 1 74 ? -8.995 0.184 0.150 1.00 94.56 74 ASP A CA 1
ATOM 619 C C . ASP A 1 74 ? -8.016 -0.888 0.651 1.00 94.56 74 ASP A C 1
ATOM 621 O O . ASP A 1 74 ? -7.632 -0.888 1.827 1.00 94.56 74 ASP A O 1
ATOM 625 N N . ASP A 1 75 ? -7.532 -1.743 -0.257 1.00 95.19 75 ASP A N 1
ATOM 626 C CA . ASP A 1 75 ? -6.535 -2.778 0.035 1.00 95.19 75 ASP A CA 1
ATOM 627 C C . ASP A 1 75 ? -5.225 -2.156 0.536 1.00 95.19 75 ASP A C 1
ATOM 629 O O . ASP A 1 75 ? -4.651 -2.589 1.542 1.00 95.19 75 ASP A O 1
ATOM 633 N N . ALA A 1 76 ? -4.766 -1.095 -0.136 1.00 95.69 76 ALA A N 1
ATOM 634 C CA . ALA A 1 76 ? -3.555 -0.377 0.233 1.00 95.69 76 ALA A CA 1
ATOM 635 C C . ALA A 1 76 ? -3.687 0.296 1.607 1.00 95.69 76 ALA A C 1
ATOM 637 O O . ALA A 1 76 ? -2.758 0.219 2.421 1.00 95.69 76 ALA A O 1
ATOM 638 N N . ALA A 1 77 ? -4.833 0.921 1.892 1.00 94.81 77 ALA A N 1
ATOM 639 C CA . ALA A 1 77 ? -5.114 1.548 3.178 1.00 94.81 77 ALA A CA 1
ATOM 640 C C . ALA A 1 77 ? -5.180 0.511 4.311 1.00 94.81 77 ALA A C 1
ATOM 642 O O . ALA A 1 77 ? -4.543 0.694 5.354 1.00 94.81 77 ALA A O 1
ATOM 643 N N . SER A 1 78 ? -5.887 -0.600 4.100 1.00 93.12 78 SER A N 1
ATOM 644 C CA . SER A 1 78 ? -6.016 -1.690 5.074 1.00 93.12 78 SER A CA 1
ATOM 645 C C . SER A 1 78 ? -4.660 -2.330 5.385 1.00 93.12 78 SER A C 1
ATOM 647 O O . SER A 1 78 ? -4.259 -2.448 6.549 1.00 93.12 78 SER A O 1
ATOM 649 N N . ALA A 1 79 ? -3.876 -2.637 4.350 1.00 93.44 79 ALA A N 1
ATOM 650 C CA . ALA A 1 79 ? -2.534 -3.175 4.516 1.00 93.44 79 ALA A CA 1
ATOM 651 C C . ALA A 1 79 ? -1.581 -2.183 5.190 1.00 93.44 79 ALA A C 1
ATOM 653 O O . ALA A 1 79 ? -0.731 -2.583 5.994 1.00 93.44 79 ALA A O 1
ATOM 654 N N . PHE A 1 80 ? -1.720 -0.885 4.902 1.00 93.44 80 PHE A N 1
ATOM 655 C CA . PHE A 1 80 ? -0.949 0.136 5.593 1.00 93.44 80 PHE A CA 1
ATOM 656 C C . PHE A 1 80 ? -1.253 0.136 7.084 1.00 93.44 80 PHE A C 1
ATOM 658 O O . PHE A 1 80 ? -0.311 0.048 7.872 1.00 93.44 80 PHE A O 1
ATOM 665 N N . LEU A 1 81 ? -2.536 0.186 7.455 1.00 91.75 81 LEU A N 1
ATOM 666 C CA . LEU A 1 81 ? -2.996 0.169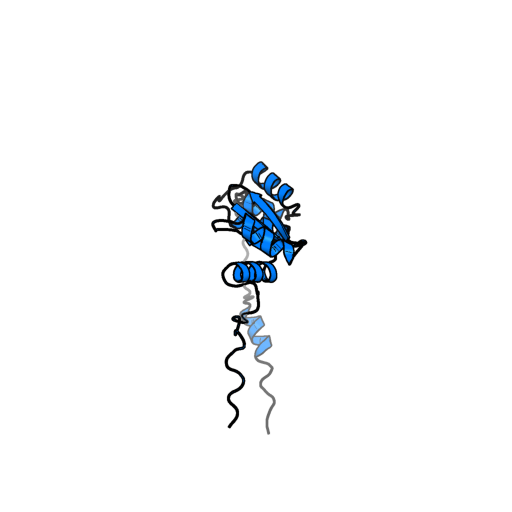 8.843 1.00 91.75 81 LEU A CA 1
ATOM 667 C C . LEU A 1 81 ? -2.497 -1.080 9.575 1.00 91.75 81 LEU A C 1
ATOM 669 O O . LEU A 1 81 ? -1.955 -0.957 10.672 1.00 91.75 81 LEU A O 1
ATOM 673 N N . GLY A 1 82 ? -2.569 -2.255 8.940 1.00 89.81 82 GLY A N 1
ATOM 674 C CA . GLY A 1 82 ? -2.023 -3.504 9.481 1.00 89.81 82 GLY A CA 1
ATOM 675 C C . GLY A 1 82 ? -0.499 -3.495 9.653 1.00 89.81 82 GLY A C 1
ATOM 676 O O . GLY A 1 82 ? 0.029 -4.144 10.552 1.00 89.81 82 GLY A O 1
ATOM 677 N N . SER A 1 83 ? 0.227 -2.725 8.837 1.00 91.00 83 SER A N 1
ATOM 678 C CA . SER A 1 83 ? 1.682 -2.568 8.962 1.00 91.00 83 SER A CA 1
ATOM 679 C C . SER A 1 83 ? 2.111 -1.587 10.060 1.00 91.00 83 SER A C 1
ATOM 681 O O . SER A 1 83 ? 3.308 -1.463 10.346 1.00 91.00 83 SER A O 1
ATOM 683 N N . ILE A 1 84 ? 1.188 -0.802 10.623 1.00 88.81 84 ILE A N 1
ATOM 684 C CA . ILE A 1 84 ? 1.500 0.133 11.703 1.00 88.81 84 ILE A CA 1
ATOM 685 C C . ILE A 1 84 ? 1.633 -0.685 12.990 1.00 88.81 84 ILE A C 1
ATOM 687 O O . ILE A 1 84 ? 0.678 -1.294 13.450 1.00 88.81 84 ILE A O 1
ATOM 691 N N . ASN A 1 85 ? 2.800 -0.633 13.638 1.00 81.06 85 ASN A N 1
ATOM 692 C CA . ASN A 1 85 ? 3.064 -1.345 14.901 1.00 81.06 85 ASN A CA 1
ATOM 693 C C . ASN A 1 85 ? 2.266 -0.797 16.112 1.00 81.06 85 ASN A C 1
ATOM 695 O O . ASN A 1 85 ? 2.617 -1.058 17.261 1.00 81.06 85 ASN A O 1
ATOM 699 N N . LYS A 1 86 ? 1.218 0.007 15.890 1.00 82.25 86 LYS A N 1
ATOM 700 C CA . LYS A 1 86 ? 0.371 0.580 16.938 1.00 82.25 86 LYS A CA 1
ATOM 701 C C . LYS A 1 86 ? -0.870 -0.289 17.102 1.00 82.25 86 LYS A C 1
ATOM 703 O O . LYS A 1 86 ? -1.644 -0.450 16.168 1.00 82.25 86 LYS A O 1
ATOM 708 N N . LYS A 1 87 ? -1.098 -0.775 18.324 1.00 77.75 87 LYS A N 1
ATOM 709 C CA . LYS A 1 87 ? -2.301 -1.550 18.676 1.00 77.75 87 LYS A CA 1
ATOM 710 C C . LYS A 1 87 ? -3.591 -0.720 18.624 1.00 77.75 87 LYS A C 1
ATOM 712 O O . LYS A 1 87 ? -4.662 -1.274 18.413 1.00 77.75 87 LYS A O 1
ATOM 717 N N . ILE A 1 88 ? -3.492 0.587 18.874 1.00 80.50 88 ILE A N 1
ATOM 718 C CA . ILE A 1 88 ? -4.617 1.528 18.869 1.00 80.50 88 ILE A CA 1
ATOM 719 C C . ILE A 1 88 ? -4.171 2.761 18.086 1.00 80.50 88 ILE A C 1
ATOM 721 O O . ILE A 1 88 ? -3.142 3.359 18.410 1.00 80.50 88 ILE A O 1
ATOM 725 N N . ILE A 1 89 ? -4.936 3.120 17.058 1.00 86.88 89 ILE A N 1
ATOM 726 C CA . ILE A 1 89 ? -4.703 4.303 16.224 1.00 86.88 89 ILE A CA 1
ATOM 727 C C . ILE A 1 89 ? -5.689 5.393 16.656 1.00 86.88 89 ILE A C 1
ATOM 729 O O . ILE A 1 89 ? -6.848 5.110 16.965 1.00 86.88 89 ILE A O 1
ATOM 733 N N . SER A 1 90 ? -5.238 6.649 16.709 1.00 89.81 90 SER A N 1
ATOM 734 C CA . SER A 1 90 ? -6.132 7.771 17.016 1.00 89.81 90 SER A CA 1
ATOM 735 C C . SER A 1 90 ? -7.146 7.980 15.890 1.00 89.81 90 SER A C 1
ATOM 737 O O . SER A 1 90 ? -6.819 7.821 14.717 1.00 89.81 90 SER A O 1
ATOM 739 N N . TYR A 1 91 ? -8.362 8.425 16.216 1.00 90.12 91 TYR A N 1
ATOM 740 C CA . TYR A 1 91 ? -9.384 8.717 15.204 1.00 90.12 91 TYR A CA 1
ATOM 741 C C . TYR A 1 91 ? -8.902 9.734 14.157 1.00 90.12 91 TYR A C 1
ATOM 743 O O . TYR A 1 91 ? -9.191 9.585 12.975 1.00 90.12 91 TYR A O 1
ATOM 751 N N . LYS A 1 92 ? -8.107 10.730 14.579 1.00 91.50 92 LYS A N 1
ATOM 752 C CA . LYS A 1 92 ? -7.514 11.727 13.673 1.00 91.50 92 LYS A CA 1
ATOM 753 C C . LYS A 1 92 ? -6.491 11.110 12.717 1.00 91.50 92 LYS A C 1
ATOM 755 O O . LYS A 1 92 ? -6.461 11.468 11.548 1.00 91.50 92 LYS A O 1
ATOM 760 N N . GLU A 1 93 ? -5.668 10.182 13.211 1.00 90.00 93 GLU A N 1
ATOM 761 C CA . GLU A 1 93 ? -4.697 9.464 12.376 1.00 90.00 93 GLU A CA 1
ATOM 762 C C . GLU A 1 93 ? -5.417 8.560 11.372 1.00 90.00 93 GLU A C 1
ATOM 764 O O . GLU A 1 93 ? -5.049 8.533 10.203 1.00 90.00 93 GLU A O 1
ATOM 769 N N . LEU A 1 94 ? -6.469 7.862 11.813 1.00 91.94 94 LEU A N 1
ATOM 770 C CA . LEU A 1 94 ? -7.276 7.005 10.950 1.00 91.94 94 LEU A CA 1
ATOM 771 C C . LEU A 1 94 ? -7.974 7.813 9.849 1.00 91.94 94 LEU A C 1
ATOM 773 O O . LEU A 1 94 ? -7.903 7.425 8.688 1.00 91.94 94 LEU A O 1
ATOM 777 N N . ALA A 1 95 ? -8.604 8.939 10.200 1.00 92.31 95 ALA A N 1
ATOM 778 C CA . ALA A 1 95 ? -9.231 9.839 9.233 1.00 92.31 95 ALA A CA 1
ATOM 779 C C . ALA A 1 95 ? -8.209 10.362 8.213 1.00 92.31 95 ALA A C 1
ATOM 781 O O . ALA A 1 95 ? -8.425 10.226 7.017 1.00 92.31 95 ALA A O 1
ATOM 782 N N . GLY A 1 96 ? -7.044 10.829 8.673 1.00 93.62 96 GLY A N 1
ATOM 783 C CA . GLY A 1 96 ? -5.992 11.296 7.771 1.00 93.62 96 GLY A CA 1
ATOM 784 C C . GLY A 1 96 ? -5.470 10.211 6.823 1.00 93.62 96 GLY A C 1
ATOM 785 O O . GLY A 1 96 ? -5.160 10.507 5.676 1.00 93.62 96 GLY A O 1
ATOM 786 N N . ILE A 1 97 ? -5.386 8.950 7.263 1.00 92.94 97 ILE A N 1
ATOM 787 C CA . ILE A 1 97 ? -5.003 7.836 6.380 1.00 92.94 97 ILE A CA 1
ATOM 788 C C . ILE A 1 97 ? -6.079 7.609 5.315 1.00 92.94 97 ILE A C 1
ATOM 790 O O . ILE A 1 97 ? -5.750 7.531 4.136 1.00 92.94 97 ILE A O 1
ATOM 794 N N . ILE A 1 98 ? -7.347 7.540 5.720 1.00 93.75 98 ILE A N 1
ATOM 795 C CA . ILE A 1 98 ? -8.492 7.358 4.817 1.00 93.75 98 ILE A CA 1
ATOM 796 C C . ILE A 1 98 ? -8.520 8.458 3.751 1.00 93.75 98 ILE A C 1
ATOM 798 O O . ILE A 1 98 ? -8.621 8.149 2.566 1.00 93.75 98 ILE A O 1
ATOM 802 N N . ASP A 1 99 ? -8.345 9.713 4.163 1.00 94.31 99 ASP A N 1
ATOM 803 C CA . ASP A 1 99 ? -8.369 10.867 3.264 1.00 94.31 99 ASP A CA 1
ATOM 804 C C . ASP A 1 99 ? -7.220 10.828 2.248 1.00 94.31 99 ASP A C 1
ATOM 806 O O . ASP A 1 99 ? -7.415 11.148 1.081 1.00 94.31 99 ASP A O 1
ATOM 810 N N . VAL A 1 100 ? -6.023 10.399 2.663 1.00 95.00 100 VAL A N 1
ATOM 811 C CA . VAL A 1 100 ? -4.843 10.332 1.785 1.00 95.00 100 VAL A CA 1
ATOM 812 C C . VAL A 1 100 ? -4.948 9.213 0.745 1.00 95.00 100 VAL A C 1
ATOM 814 O O . VAL A 1 100 ? -4.419 9.355 -0.358 1.00 95.00 100 VAL A O 1
ATOM 817 N N . PHE A 1 101 ? -5.581 8.092 1.091 1.00 92.75 101 PHE A N 1
ATOM 818 C CA . PHE A 1 101 ? -5.819 7.000 0.145 1.00 92.75 101 PHE A CA 1
ATOM 819 C C . PHE A 1 101 ? -7.111 7.174 -0.654 1.00 92.75 101 PHE A C 1
ATOM 821 O O . PHE A 1 101 ? -7.303 6.435 -1.608 1.00 92.75 101 PHE A O 1
ATOM 828 N N . HIS A 1 102 ? -7.980 8.122 -0.285 1.00 92.44 102 HIS A N 1
ATOM 829 C CA . HIS A 1 102 ? -9.351 8.222 -0.797 1.00 92.44 102 HIS A CA 1
ATOM 830 C C . HIS A 1 102 ? -10.141 6.904 -0.655 1.00 92.44 102 HIS A C 1
ATOM 832 O O . HIS A 1 102 ? -11.012 6.594 -1.463 1.00 92.44 102 HIS A O 1
ATOM 838 N N . ALA A 1 103 ? -9.829 6.137 0.393 1.00 91.06 103 ALA A N 1
ATOM 839 C C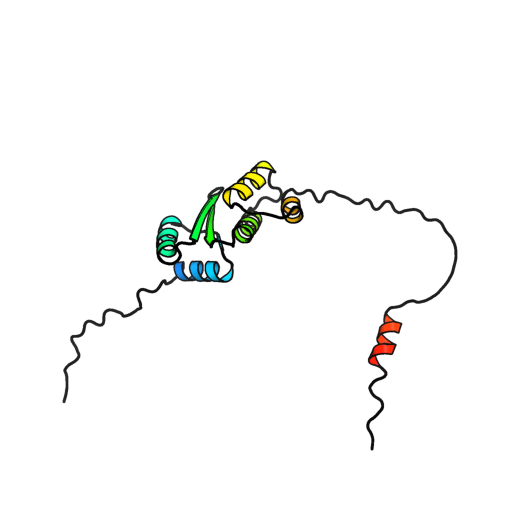A . ALA A 1 103 ? -10.381 4.810 0.640 1.00 91.06 103 ALA A CA 1
ATOM 840 C C . ALA A 1 103 ? -11.748 4.883 1.340 1.00 91.06 103 ALA A C 1
ATOM 842 O O . ALA A 1 103 ? -11.967 5.705 2.232 1.00 91.06 103 ALA A O 1
ATOM 843 N N . ASN A 1 104 ? -12.657 3.967 1.025 1.00 90.00 104 ASN A N 1
ATOM 844 C CA . ASN A 1 104 ? -13.970 3.842 1.651 1.00 90.00 104 ASN A CA 1
ATOM 845 C C . ASN A 1 104 ? -14.020 2.644 2.605 1.00 90.00 104 ASN A C 1
ATOM 847 O O . ASN A 1 104 ? -14.814 1.722 2.444 1.00 90.00 104 ASN A O 1
ATOM 851 N N . LEU A 1 105 ? -13.214 2.692 3.671 1.00 88.19 105 LEU A N 1
ATOM 852 C CA . LEU A 1 105 ? -13.220 1.636 4.689 1.00 88.19 105 LEU A CA 1
ATOM 853 C C . LEU A 1 105 ? -14.602 1.480 5.345 1.00 88.19 105 LEU A C 1
ATOM 855 O O . LEU A 1 105 ? -15.274 2.461 5.697 1.00 88.19 105 LEU A O 1
ATOM 859 N N . SER A 1 106 ? -14.999 0.237 5.602 1.00 89.50 106 SER A N 1
ATOM 860 C CA . SER A 1 106 ? -16.256 -0.08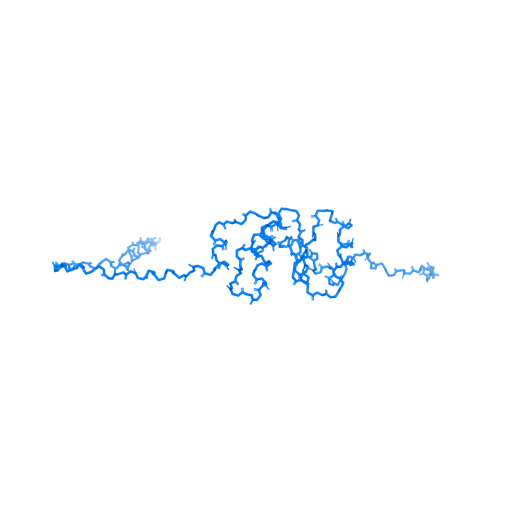0 6.273 1.00 89.50 106 SER A CA 1
ATOM 861 C C . SER A 1 106 ? -16.240 0.345 7.750 1.00 89.50 106 SER A C 1
ATOM 863 O O . SER A 1 106 ? -15.195 0.487 8.393 1.00 89.50 106 SER A O 1
ATOM 865 N N . LYS A 1 107 ? -17.425 0.521 8.354 1.00 87.50 107 LYS A N 1
ATOM 866 C CA . LYS A 1 107 ? -17.531 0.809 9.800 1.00 87.50 107 LYS A CA 1
ATOM 867 C C . LYS A 1 107 ? -16.878 -0.279 10.663 1.00 87.50 107 LYS A C 1
ATOM 869 O O . LYS A 1 107 ? -16.331 0.054 11.712 1.00 87.50 107 LYS A O 1
ATOM 874 N N . GLN A 1 108 ? -16.941 -1.543 10.240 1.00 86.88 108 GLN A N 1
ATOM 875 C CA . GLN A 1 108 ? -16.374 -2.673 10.982 1.00 86.88 108 GLN A CA 1
ATOM 876 C C . GLN A 1 108 ? -14.842 -2.626 10.985 1.00 86.88 108 GLN A C 1
ATOM 878 O O . GLN A 1 108 ? -14.232 -2.724 12.049 1.00 86.88 108 GLN A O 1
ATOM 883 N N . GLU A 1 109 ? -14.222 -2.364 9.832 1.00 85.12 109 GLU A N 1
ATOM 884 C CA . GLU A 1 109 ? -12.765 -2.216 9.723 1.00 85.12 109 GLU A CA 1
ATOM 885 C C . GLU A 1 109 ? -12.267 -1.029 10.544 1.00 85.12 109 GLU A C 1
ATOM 887 O O . GLU A 1 109 ? -11.342 -1.173 11.341 1.00 85.12 109 GLU A O 1
ATOM 892 N N . LYS A 1 110 ? -12.939 0.129 10.457 1.00 88.12 110 LYS A N 1
ATOM 893 C CA . LYS A 1 110 ? -12.593 1.301 11.281 1.00 88.12 110 LYS A CA 1
ATOM 894 C C . LYS A 1 110 ? -12.632 0.975 12.776 1.00 88.12 110 LYS A C 1
ATOM 896 O O . LYS A 1 110 ? -11.757 1.407 13.524 1.00 88.12 110 LYS A O 1
ATOM 901 N N . GLN A 1 111 ? -13.626 0.209 13.232 1.00 86.19 111 GLN A N 1
ATOM 902 C CA . GLN A 1 111 ? -13.743 -0.177 14.642 1.00 86.19 111 GLN A CA 1
ATOM 903 C C . GLN A 1 111 ? -12.623 -1.114 15.104 1.00 86.19 111 GLN A C 1
ATOM 905 O O . GLN A 1 111 ? -12.177 -0.977 16.248 1.00 86.19 111 GLN A O 1
ATOM 910 N N . ALA A 1 112 ? -12.138 -2.002 14.232 1.00 85.06 112 ALA A N 1
ATOM 911 C CA . ALA A 1 112 ? -11.042 -2.915 14.549 1.00 85.06 112 ALA A CA 1
ATOM 912 C C . ALA A 1 112 ? -9.765 -2.156 14.960 1.00 85.06 112 ALA A C 1
ATOM 914 O O . ALA A 1 112 ? -9.109 -2.534 15.931 1.00 85.06 112 ALA A O 1
ATOM 915 N N . PHE A 1 113 ? -9.462 -1.034 14.298 1.00 82.69 113 PHE A N 1
ATOM 916 C CA . PHE A 1 113 ? -8.261 -0.228 14.569 1.00 82.69 113 PHE A CA 1
ATOM 917 C C . PHE A 1 113 ? -8.411 0.780 15.723 1.00 82.69 113 PHE A C 1
ATOM 919 O O . PHE A 1 113 ? -7.414 1.216 16.305 1.00 82.69 113 PHE A O 1
ATOM 926 N N . LEU A 1 114 ? -9.646 1.140 16.093 1.00 84.12 114 LEU A N 1
ATOM 927 C CA . LEU A 1 114 ? -9.932 2.083 17.185 1.00 84.12 114 LEU A CA 1
ATOM 928 C C . LEU A 1 114 ? -9.904 1.432 18.581 1.00 84.12 114 LEU A C 1
ATOM 930 O O . LEU A 1 114 ? -10.130 2.111 19.583 1.00 84.12 114 LEU A O 1
ATOM 934 N N . GLY A 1 115 ? -9.655 0.121 18.677 1.00 69.12 115 GLY A N 1
ATOM 935 C CA . GLY A 1 115 ? -9.510 -0.580 19.957 1.00 69.12 115 GLY A CA 1
ATOM 936 C C . GLY A 1 115 ? -10.799 -0.678 20.786 1.00 69.12 115 GLY A C 1
ATOM 937 O O . GLY A 1 115 ? -10.740 -0.975 21.980 1.00 69.12 115 GLY A O 1
ATOM 938 N N . ARG A 1 116 ? -11.975 -0.454 20.181 1.00 62.16 116 ARG A N 1
ATOM 939 C CA . ARG A 1 116 ? -13.279 -0.446 20.875 1.00 62.16 116 ARG A CA 1
ATOM 940 C C . ARG A 1 116 ? -13.859 -1.832 21.194 1.00 62.16 116 ARG A C 1
ATOM 942 O O . ARG A 1 116 ? -15.015 -1.922 21.595 1.00 62.16 116 ARG A O 1
ATOM 949 N N . ASN A 1 117 ? -13.054 -2.894 21.183 1.00 53.25 117 ASN A N 1
ATOM 950 C CA . ASN A 1 117 ? -13.452 -4.218 21.684 1.00 53.25 117 ASN A CA 1
ATOM 951 C C . ASN A 1 117 ? -13.424 -4.300 23.227 1.00 53.25 117 ASN A C 1
ATOM 953 O O . ASN A 1 117 ? -12.904 -5.246 23.814 1.00 53.25 117 ASN A O 1
ATOM 957 N N . ARG A 1 118 ? -13.999 -3.299 23.908 1.00 50.16 118 ARG A N 1
ATOM 958 C CA . ARG A 1 118 ? -14.333 -3.342 25.341 1.00 50.16 118 ARG A CA 1
ATOM 959 C C . ARG A 1 118 ? -15.845 -3.278 25.551 1.00 50.16 118 ARG A C 1
ATOM 961 O O . ARG A 1 118 ? -16.343 -2.491 26.342 1.00 50.16 118 ARG A O 1
ATOM 968 N N . SER A 1 119 ? -16.576 -4.149 24.879 1.00 51.66 119 SER A N 1
ATOM 969 C CA . SER A 1 119 ? -17.789 -4.724 25.454 1.00 51.66 119 SER A CA 1
ATOM 970 C C . SER A 1 119 ? -17.471 -6.199 25.701 1.00 51.66 119 SER A C 1
ATOM 972 O O . SER A 1 119 ? -17.741 -7.076 24.896 1.00 51.66 119 SER A O 1
ATOM 974 N N . LYS A 1 120 ? -16.799 -6.539 26.806 1.00 50.53 120 LYS A N 1
ATOM 975 C CA . LYS A 1 120 ? -17.520 -7.003 28.006 1.00 50.53 120 LYS A CA 1
ATOM 976 C C . LYS A 1 120 ? -19.050 -6.893 27.866 1.00 50.53 120 LYS A C 1
ATOM 978 O O . LYS A 1 120 ? -19.690 -6.117 28.559 1.00 50.53 120 LYS A O 1
ATOM 983 N N . LYS A 1 121 ? -19.648 -7.707 26.997 1.00 48.69 121 LYS A N 1
ATOM 984 C CA . LYS A 1 121 ? -20.853 -8.427 27.408 1.00 48.69 121 LYS A CA 1
ATOM 985 C C . LYS A 1 121 ? -20.330 -9.400 28.482 1.00 48.69 121 LYS A C 1
ATOM 987 O O . LYS A 1 121 ? -19.773 -10.425 28.138 1.00 48.69 121 LYS A O 1
ATOM 992 N N . PHE A 1 122 ? -20.270 -9.079 29.777 1.00 47.22 122 PHE A N 1
ATOM 993 C CA . PHE A 1 122 ? -21.431 -9.123 30.670 1.00 47.22 122 PHE A CA 1
ATOM 994 C C . PHE A 1 122 ? -22.718 -9.510 29.936 1.00 47.22 122 PHE A C 1
ATOM 996 O O . PHE A 1 122 ? -23.683 -8.758 29.862 1.00 47.22 122 PHE A O 1
ATOM 1003 N N . LEU A 1 123 ? -22.723 -10.730 29.392 1.00 49.06 123 LEU A N 1
ATOM 1004 C CA . LEU A 1 123 ? -23.897 -11.568 29.544 1.00 49.06 123 LEU A CA 1
ATOM 1005 C C . LEU A 1 123 ? -24.084 -11.669 31.058 1.00 49.06 123 LEU A C 1
ATOM 1007 O O . LEU A 1 123 ? -23.358 -12.397 31.729 1.00 49.06 123 LEU A O 1
ATOM 1011 N N . LYS A 1 124 ? -24.957 -10.828 31.620 1.00 51.62 124 LYS A N 1
ATOM 1012 C CA . LYS A 1 124 ? -25.516 -11.126 32.935 1.00 51.62 124 LYS A CA 1
ATOM 1013 C C . LYS A 1 124 ? -26.109 -12.532 32.799 1.00 51.62 124 LYS A C 1
ATOM 1015 O O . LYS A 1 124 ? -26.893 -12.716 31.863 1.00 51.62 124 LYS A O 1
ATOM 1020 N N . PRO A 1 125 ? -25.734 -13.514 33.633 1.00 43.16 125 PRO A N 1
ATOM 1021 C CA . PRO A 1 125 ? -26.489 -14.751 33.688 1.00 43.16 125 PRO A CA 1
ATOM 1022 C C . PRO A 1 125 ? -27.915 -14.344 34.045 1.00 43.16 125 PRO A C 1
ATOM 1024 O O . PRO A 1 125 ? -28.169 -13.739 35.085 1.00 43.16 125 PRO A O 1
ATOM 1027 N N . THR A 1 126 ? -28.833 -14.529 33.106 1.00 50.12 126 THR A N 1
ATOM 1028 C CA . THR A 1 126 ? -30.248 -14.430 33.410 1.00 50.12 126 THR A CA 1
ATOM 1029 C C . THR A 1 126 ? -30.542 -15.649 34.266 1.00 50.12 126 THR A C 1
ATOM 1031 O O . THR A 1 126 ? -30.628 -16.756 33.742 1.00 50.12 126 THR A O 1
ATOM 1034 N N . ASP A 1 127 ? -30.620 -15.446 35.581 1.00 51.47 127 ASP A N 1
ATOM 1035 C CA . ASP A 1 127 ? -31.228 -16.383 36.519 1.00 51.47 127 ASP A CA 1
ATOM 1036 C C . ASP A 1 127 ? -32.672 -16.636 36.069 1.00 51.47 127 ASP A C 1
ATOM 1038 O O . ASP A 1 127 ? -33.616 -15.969 36.490 1.00 51.47 127 ASP A O 1
ATOM 1042 N N . GLN A 1 128 ? -32.856 -17.596 35.166 1.00 49.06 128 GLN A N 1
ATOM 1043 C CA . GLN A 1 128 ? -34.133 -18.255 34.959 1.00 49.06 128 GLN A CA 1
ATOM 1044 C C . GLN A 1 128 ? -34.127 -19.535 35.775 1.00 49.06 128 GLN A C 1
ATOM 1046 O O . GLN A 1 128 ? -33.879 -20.640 35.303 1.00 49.06 128 GLN A O 1
ATOM 1051 N N . LYS A 1 129 ? -34.449 -19.335 37.049 1.00 53.75 129 LYS A N 1
ATOM 1052 C CA . LYS A 1 129 ? -35.019 -20.349 37.917 1.00 53.75 129 LYS A CA 1
ATOM 1053 C C . LYS A 1 129 ? -36.355 -20.789 37.302 1.00 53.75 129 LYS A C 1
ATOM 1055 O O . LYS A 1 129 ? -37.375 -20.131 37.497 1.00 53.75 129 LYS A O 1
ATOM 1060 N N . ARG A 1 130 ? -36.350 -21.875 36.530 1.00 41.75 130 ARG A N 1
ATOM 1061 C CA . ARG A 1 130 ? -37.525 -22.730 36.335 1.00 41.75 130 ARG A CA 1
ATOM 1062 C C . ARG A 1 130 ? -37.085 -24.182 36.307 1.00 41.75 130 ARG A C 1
ATOM 1064 O O . ARG A 1 130 ? -36.574 -24.680 35.311 1.00 41.75 130 ARG A O 1
ATOM 1071 N N . ASP A 1 131 ? -37.336 -24.829 37.436 1.00 49.09 131 ASP A N 1
ATOM 1072 C CA . ASP A 1 131 ? -37.564 -26.259 37.523 1.00 49.09 131 ASP A CA 1
ATOM 1073 C C . ASP A 1 131 ? -38.541 -26.702 36.430 1.00 49.09 131 ASP A C 1
ATOM 1075 O O . ASP A 1 131 ? -39.659 -26.193 36.334 1.00 49.09 131 ASP A O 1
ATOM 1079 N N . SER A 1 132 ? -38.122 -27.644 35.591 1.00 50.66 132 SER A N 1
ATOM 1080 C CA . SER A 1 132 ? -38.895 -28.854 35.284 1.00 50.66 132 SER A CA 1
ATOM 1081 C C . SER A 1 132 ? -38.128 -29.730 34.296 1.00 50.66 132 SER A C 1
ATOM 1083 O O . SER A 1 132 ? -37.985 -29.425 33.117 1.00 50.66 132 SER A O 1
ATOM 1085 N N . LEU A 1 133 ? -37.647 -30.850 34.834 1.00 52.94 133 LEU A N 1
ATOM 1086 C CA . LEU A 1 133 ? -37.565 -32.158 34.189 1.00 52.94 133 LEU A CA 1
ATOM 1087 C C . LEU A 1 133 ? -38.346 -32.264 32.869 1.00 52.94 133 LEU A C 1
ATOM 1089 O O . LEU A 1 133 ? -39.577 -32.327 32.878 1.00 52.94 133 LEU A O 1
ATOM 1093 N N . ARG A 1 134 ? -37.622 -32.429 31.760 1.00 45.59 134 ARG A N 1
ATOM 1094 C CA . ARG A 1 134 ? -37.954 -33.447 30.759 1.00 45.59 134 ARG A CA 1
ATOM 1095 C C . ARG A 1 134 ? -36.749 -33.743 29.878 1.00 45.59 134 ARG A C 1
ATOM 1097 O O . ARG A 1 134 ? -36.309 -32.926 29.078 1.00 45.59 134 ARG A O 1
ATOM 1104 N N . GLU A 1 135 ? -36.248 -34.951 30.075 1.00 56.41 135 GLU A N 1
ATOM 1105 C CA . GLU A 1 135 ? -35.432 -35.714 29.146 1.00 56.41 135 GLU A CA 1
ATOM 1106 C C . GLU A 1 135 ? -35.940 -35.540 27.709 1.00 56.41 135 GLU A C 1
ATOM 1108 O O . GLU A 1 135 ? -37.131 -35.732 27.444 1.00 56.41 135 GLU A O 1
ATOM 1113 N N . LYS A 1 136 ? -35.034 -35.200 26.788 1.00 50.47 136 LYS A N 1
ATOM 1114 C CA . LYS A 1 136 ? -34.938 -35.842 25.473 1.00 50.47 136 LYS A CA 1
ATOM 1115 C C . LYS A 1 136 ? -33.650 -35.425 24.776 1.00 50.47 136 LYS A C 1
ATOM 1117 O O . LYS A 1 136 ? -33.341 -34.253 24.592 1.00 50.47 136 LYS A O 1
ATOM 1122 N N . GLU A 1 137 ? -32.888 -36.455 24.461 1.00 51.78 137 GLU A N 1
ATOM 1123 C CA . GLU A 1 137 ? -31.592 -36.451 23.816 1.00 51.78 137 GLU A CA 1
ATOM 1124 C C . GLU A 1 137 ? -31.719 -36.032 22.344 1.00 51.78 137 GLU A C 1
ATOM 1126 O O . GLU A 1 137 ? -31.833 -36.871 21.457 1.00 51.78 137 GLU A O 1
ATOM 1131 N N . ASP A 1 138 ? -31.636 -34.736 22.057 1.00 58.56 138 ASP A N 1
ATOM 1132 C CA . ASP A 1 138 ? -31.414 -34.248 20.689 1.00 58.56 138 ASP A CA 1
ATOM 1133 C C . ASP A 1 138 ? -29.908 -34.139 20.408 1.00 58.56 138 ASP A C 1
ATOM 1135 O O . ASP A 1 138 ? -29.348 -33.075 20.133 1.00 58.56 138 ASP A O 1
ATOM 1139 N N . SER A 1 139 ? -29.219 -35.279 20.498 1.00 62.25 139 SER A N 1
ATOM 1140 C CA . SER A 1 139 ? -27.838 -35.384 20.041 1.00 62.25 139 SER A CA 1
ATOM 1141 C C . SER A 1 139 ? -27.819 -35.410 18.514 1.00 62.25 139 SER A C 1
ATOM 1143 O O . SER A 1 139 ? -28.377 -36.307 17.880 1.00 62.25 139 SER A O 1
ATOM 1145 N N . LEU A 1 140 ? -27.109 -34.450 17.915 1.00 59.44 140 LEU A N 1
ATOM 1146 C CA . LEU A 1 140 ? -26.760 -34.376 16.487 1.00 59.44 140 LEU A CA 1
ATOM 1147 C C . LEU A 1 140 ? -26.242 -35.707 15.901 1.00 59.44 140 LEU A C 1
ATOM 1149 O O . LEU A 1 140 ? -26.312 -35.915 14.687 1.00 59.44 140 LEU A O 1
ATOM 1153 N N . ALA A 1 141 ? -25.775 -36.626 16.754 1.00 60.12 141 ALA A N 1
ATOM 1154 C CA . ALA A 1 141 ? -25.437 -37.997 16.394 1.00 60.12 141 ALA A CA 1
ATOM 1155 C C . ALA A 1 141 ? -26.607 -38.752 15.729 1.00 60.12 141 ALA A C 1
ATOM 1157 O O . ALA A 1 141 ? -26.396 -39.439 14.729 1.00 60.12 141 ALA A O 1
ATOM 1158 N N . TYR A 1 142 ? -27.847 -38.574 16.204 1.00 62.94 142 TYR A N 1
ATOM 1159 C CA . TYR A 1 142 ? -29.022 -39.244 15.633 1.00 62.94 142 TYR A CA 1
ATOM 1160 C C . TYR A 1 142 ? -29.325 -38.756 14.206 1.00 62.94 142 TYR A C 1
ATOM 1162 O O . TYR A 1 142 ? -29.706 -39.539 13.333 1.00 62.94 142 TYR A O 1
ATOM 1170 N N . TYR A 1 143 ? -29.081 -37.469 13.933 1.00 65.06 143 TYR A N 1
ATOM 1171 C CA . TYR A 1 143 ? -29.261 -36.891 12.599 1.00 65.06 143 TYR A CA 1
ATOM 1172 C C . TYR A 1 143 ? -28.233 -37.433 11.589 1.00 65.06 143 TYR A C 1
ATOM 1174 O O . TYR A 1 143 ? -28.575 -37.692 10.433 1.00 65.06 143 TYR A O 1
ATOM 1182 N N . TYR A 1 144 ? -26.986 -37.658 12.017 1.00 62.88 144 TYR A N 1
ATOM 1183 C CA . 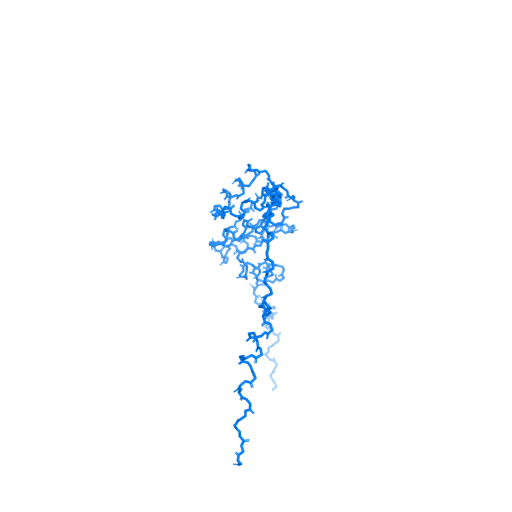TYR A 1 144 ? -25.934 -38.174 11.135 1.00 62.88 144 TYR A CA 1
ATOM 1184 C C . TYR A 1 144 ? -26.106 -39.661 10.794 1.00 62.88 144 TYR A C 1
ATOM 1186 O O . TYR A 1 144 ? -25.959 -40.035 9.630 1.00 62.88 144 TYR A O 1
ATOM 1194 N N . ILE A 1 145 ? -26.493 -40.504 11.754 1.00 68.25 145 ILE A N 1
ATOM 1195 C CA . ILE A 1 145 ? -26.633 -41.956 11.531 1.00 68.25 145 ILE A CA 1
ATOM 1196 C C . ILE A 1 145 ? -27.730 -42.259 10.495 1.00 68.25 145 ILE A C 1
ATOM 1198 O O . ILE A 1 145 ? -27.546 -43.088 9.602 1.00 68.25 145 ILE A O 1
ATOM 1202 N N . ARG A 1 146 ? -28.850 -41.528 10.533 1.00 63.88 146 ARG A N 1
ATOM 1203 C CA . ARG A 1 146 ? -29.983 -41.768 9.625 1.00 63.88 146 ARG A CA 1
ATOM 1204 C C . ARG A 1 146 ? -29.708 -41.363 8.173 1.00 63.88 146 ARG A C 1
ATOM 1206 O O . ARG A 1 146 ? -30.298 -41.937 7.261 1.00 63.88 146 ARG A O 1
ATOM 1213 N N . ARG A 1 147 ? -28.827 -40.383 7.939 1.00 63.75 147 ARG A N 1
ATOM 1214 C CA . ARG A 1 147 ? -28.560 -39.846 6.593 1.00 63.75 147 ARG A CA 1
ATOM 1215 C C . ARG A 1 147 ? -27.548 -40.672 5.797 1.00 63.75 147 ARG A C 1
ATOM 1217 O O . ARG A 1 147 ? -27.635 -40.688 4.571 1.00 63.75 147 ARG A O 1
ATOM 1224 N N . TYR A 1 148 ? -26.620 -41.356 6.467 1.00 64.56 148 TYR A N 1
ATOM 1225 C CA . TYR A 1 148 ? -25.495 -42.020 5.796 1.00 64.56 148 TYR A CA 1
ATOM 1226 C C . TYR A 1 148 ? -25.547 -43.557 5.806 1.00 64.56 148 TYR A C 1
ATOM 1228 O O . TYR A 1 148 ? -24.912 -44.166 4.950 1.00 64.56 148 TYR A O 1
ATOM 1236 N N . CYS A 1 149 ? -26.343 -44.201 6.669 1.00 60.09 149 CYS A N 1
ATOM 1237 C CA . CYS A 1 149 ? -26.407 -45.672 6.730 1.00 60.09 149 CYS A CA 1
ATOM 1238 C C . CYS A 1 149 ? -27.468 -46.332 5.823 1.00 60.09 149 CYS A C 1
ATOM 1240 O O . CYS A 1 149 ? -27.501 -47.553 5.736 1.00 60.09 149 CYS A O 1
ATOM 1242 N N . ALA A 1 150 ? -28.316 -45.574 5.116 1.00 58.03 150 ALA A N 1
ATOM 1243 C CA . ALA A 1 150 ? -29.411 -46.138 4.308 1.00 58.03 150 ALA A CA 1
ATOM 1244 C C . ALA A 1 150 ? -29.063 -46.415 2.825 1.00 58.03 150 ALA A C 1
ATOM 1246 O O . ALA A 1 150 ? -29.963 -46.680 2.033 1.00 58.03 150 ALA A O 1
ATOM 1247 N N . LYS A 1 151 ? -27.790 -46.315 2.410 1.00 58.22 151 LYS A N 1
ATOM 1248 C CA . LYS A 1 151 ? -27.390 -46.386 0.985 1.00 58.22 151 LYS A CA 1
ATOM 1249 C C . LYS A 1 151 ? -26.525 -47.587 0.577 1.00 58.22 151 LYS A C 1
ATOM 1251 O O . LYS A 1 151 ? -26.098 -47.626 -0.570 1.00 58.22 151 LYS A O 1
ATOM 1256 N N . SER A 1 152 ? -26.268 -48.563 1.448 1.00 58.41 152 SER A N 1
ATOM 1257 C CA . SER A 1 152 ? -25.320 -49.655 1.149 1.00 58.41 152 SER A CA 1
ATOM 1258 C C . SER A 1 152 ? -25.936 -51.046 0.960 1.00 58.41 152 SER A C 1
ATOM 1260 O O . SER A 1 152 ? -25.203 -52.028 0.988 1.00 58.41 152 SER A O 1
ATOM 1262 N N . THR A 1 153 ? -27.245 -51.170 0.727 1.00 58.28 153 THR A N 1
ATOM 1263 C CA . THR A 1 153 ? -27.903 -52.493 0.696 1.00 58.28 153 THR A CA 1
ATOM 1264 C C . THR A 1 153 ? -28.737 -52.768 -0.546 1.00 58.28 153 THR A C 1
ATOM 1266 O O . THR A 1 153 ? -29.825 -53.304 -0.422 1.00 58.28 153 THR A O 1
ATOM 1269 N N . ILE A 1 154 ? -28.240 -52.474 -1.751 1.00 56.16 154 ILE A N 1
ATOM 1270 C CA . ILE A 1 154 ? -28.673 -53.218 -2.949 1.00 56.16 154 ILE A CA 1
ATOM 1271 C C . ILE A 1 154 ? -27.497 -53.319 -3.926 1.00 56.16 154 ILE A C 1
ATOM 1273 O O . ILE A 1 154 ? -27.214 -52.364 -4.640 1.00 56.16 154 ILE A O 1
ATOM 1277 N N . LEU A 1 155 ? -26.815 -54.467 -3.936 1.00 50.09 155 LEU A N 1
ATOM 1278 C CA . LEU A 1 155 ? -26.122 -55.027 -5.104 1.00 50.09 155 LEU A CA 1
ATOM 1279 C C . LEU A 1 155 ? -25.729 -56.477 -4.789 1.00 50.09 155 LEU A C 1
ATOM 1281 O O . LEU A 1 155 ? -24.754 -56.733 -4.090 1.00 50.09 155 LEU A O 1
ATOM 1285 N N . THR A 1 156 ? -26.567 -57.406 -5.235 1.00 54.12 156 THR A N 1
ATOM 1286 C CA . THR A 1 156 ? -26.278 -58.796 -5.646 1.00 54.12 156 THR A CA 1
ATOM 1287 C C . THR A 1 156 ? -27.596 -59.374 -6.179 1.00 54.12 156 THR A C 1
ATOM 1289 O O . THR A 1 156 ? -28.660 -58.913 -5.747 1.00 54.12 156 THR A O 1
ATOM 1292 N N . PRO A 1 157 ? -27.582 -60.355 -7.092 1.00 59.41 157 PRO A N 1
ATOM 1293 C CA . PRO A 1 157 ? -26.446 -61.124 -7.609 1.00 59.41 157 PRO A CA 1
ATOM 1294 C C . PRO A 1 157 ? -25.904 -60.629 -8.956 1.00 59.41 157 PRO A C 1
ATOM 1296 O O . PRO A 1 157 ? -26.697 -60.122 -9.780 1.00 59.41 157 PRO A O 1
#

Radius of gyration: 30.47 Å; chains: 1; bounding box: 74×73×83 Å

pLDDT: mean 76.87, std 17.74, range [41.69, 96.69]

Foldseek 3Di:
DDDPDPPDPPPVPPPPDDDDVLVVQVVCCVVQQKDKDPDDPPPVSQVVVCVVAVQWDWDADPNIIMIGGPPCLQSRLLVVLVPPPDQADDPVRNVVSCVRSVHDDDPVSVCNRHPPPPPPPPPVPPPPPDDDDDDDDPPCVVVVCVPPVPPDPDDDD

Secondary structure (DSSP, 8-state):
-----S-S-------S---THHHHHHHHHHHHSEEEE-SS-HHHHHHHHHHH-TTEEEEEETTEEEEEETT-HHHHHHHHHHHS--SS--HHHHHHHHHHHT----HHHHHHHTT------------------------HHHHHHHHHTTSS-----

Sequence (157 aa):
MYKIAKDLPSKPCGWPGIRGRTLEILQQLVTRGYYICSHEDPKKRFFQLKKSFPTLYRVKINRKTIFYLEGHEDDAASAFLGSINKKIISYKELAGIIDVFHANLSKQEKQAFLGRNRSKKFLKPTDQKRDSLREKEDSLAYYYIRRYCAKSTILTP